Protein AF-A0A3D0NHB5-F1 (afdb_monomer_lite)

Sequence (126 aa):
SDCDGELLRQVAVEDDLLLARLEKNRDAAFQACCELLEERQIENVLLDVEQLFDGSSLYFYFLGDVSDELETLTSALAVRYDSQVQFSQFAEAVIAGCGPDCGTESAAGNCGEGGCSTCALAKACH

Foldseek 3Di:
DDPDDDDPDDDDPVNVVLVVLQVVLQVVLVVVLVVVCVVVVPPWAWDGWGDDSVQAAIETEIADDQDPVNVVSVVVSSVVRNHDYDYDHPDDPPVPDPHPCVPPPVVVPPDDPDPDPPPPPPPPDD

pLDDT: mean 71.26, std 18.18, range [41.69, 93.38]

Secondary structure (DSSP, 8-state):
------------HHHHHHHHHHHHHHHHHHHHHHHHHHHHT--PEEEEEEE-TTSS-EEEEEESPPPHHHHHHHHHHHHHTT---------SSSSS-S-TTTTSGGGTTS--S---TT-TTSS---

Radius of gyration: 20.44 Å; chains: 1; bounding box: 45×32×54 Å

Structure (mmCIF, N/CA/C/O backbone):
data_AF-A0A3D0NHB5-F1
#
_entry.id   AF-A0A3D0NHB5-F1
#
loop_
_atom_site.group_PDB
_atom_site.id
_atom_site.type_symbol
_atom_site.label_atom_id
_atom_site.label_alt_id
_atom_site.label_comp_id
_atom_site.label_asym_id
_atom_site.label_entity_id
_atom_site.label_seq_id
_atom_site.pdbx_PDB_ins_code
_atom_site.Cartn_x
_atom_site.Cartn_y
_atom_site.Cartn_z
_atom_site.occupancy
_atom_site.B_iso_or_equiv
_atom_site.auth_seq_id
_atom_site.auth_comp_id
_atom_site.auth_asym_id
_atom_site.auth_atom_id
_atom_site.pdbx_PDB_model_num
ATOM 1 N N . SER A 1 1 ? -0.348 14.055 -39.681 1.00 47.41 1 SER A N 1
ATOM 2 C CA 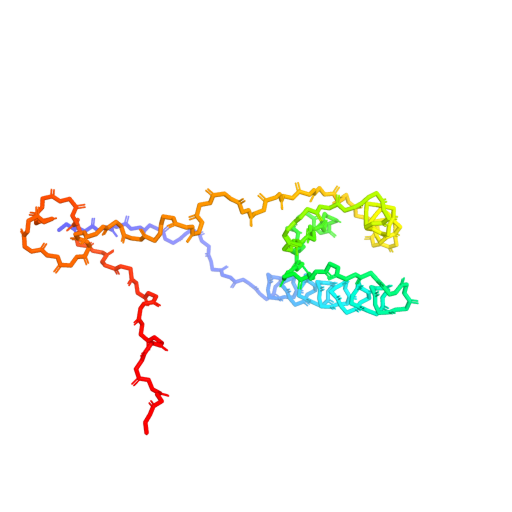. SER A 1 1 ? 0.522 14.444 -38.566 1.00 47.41 1 SER A CA 1
ATOM 3 C C . SER A 1 1 ? 1.225 13.198 -38.103 1.00 47.41 1 SER A C 1
ATOM 5 O O . SER A 1 1 ? 0.553 12.328 -37.567 1.00 47.41 1 SER A O 1
ATOM 7 N N . ASP A 1 2 ? 2.508 13.067 -38.423 1.00 54.50 2 ASP A N 1
ATOM 8 C CA . ASP A 1 2 ? 3.336 11.973 -37.916 1.00 54.50 2 ASP A CA 1
ATOM 9 C C . ASP A 1 2 ? 3.770 12.329 -36.499 1.00 54.50 2 ASP A C 1
ATOM 11 O O . ASP A 1 2 ? 4.470 13.318 -36.275 1.00 54.50 2 ASP A O 1
ATOM 15 N N . CYS A 1 3 ? 3.296 11.556 -35.529 1.00 60.19 3 CYS A N 1
ATOM 16 C CA . CYS A 1 3 ? 3.891 11.531 -34.204 1.00 60.19 3 CYS A CA 1
ATOM 17 C C . CYS A 1 3 ? 5.109 10.602 -34.281 1.00 60.19 3 CYS A C 1
ATOM 19 O O . CYS A 1 3 ? 5.028 9.447 -33.871 1.00 60.19 3 CYS A O 1
ATOM 21 N N . ASP A 1 4 ? 6.214 11.086 -34.851 1.00 70.81 4 ASP A N 1
ATOM 22 C CA . ASP A 1 4 ? 7.472 10.337 -34.909 1.00 70.81 4 ASP A CA 1
ATOM 23 C C . ASP A 1 4 ? 8.131 10.335 -33.522 1.00 70.81 4 ASP A C 1
ATOM 25 O O . ASP A 1 4 ? 8.901 11.225 -33.161 1.00 70.81 4 ASP A O 1
ATOM 29 N N . GLY A 1 5 ? 7.774 9.346 -32.704 1.00 80.88 5 GLY A N 1
ATOM 30 C CA . GLY A 1 5 ? 8.471 9.042 -31.459 1.00 80.88 5 GLY A CA 1
ATOM 31 C C . GLY A 1 5 ? 9.649 8.102 -31.714 1.00 80.88 5 GLY A C 1
ATOM 32 O O . GLY A 1 5 ? 9.482 7.047 -32.323 1.00 80.88 5 GLY A O 1
ATOM 33 N N . GLU A 1 6 ? 10.838 8.454 -31.222 1.00 85.50 6 GLU A N 1
ATOM 34 C CA . GLU A 1 6 ? 12.007 7.570 -31.250 1.00 85.50 6 GLU A CA 1
ATOM 35 C C . GLU A 1 6 ? 11.978 6.606 -30.052 1.00 85.50 6 GLU A C 1
ATOM 37 O O . GLU A 1 6 ? 11.861 7.023 -28.896 1.00 85.50 6 GLU A O 1
ATOM 42 N N . LEU A 1 7 ? 12.087 5.299 -30.316 1.00 82.69 7 LEU A N 1
ATOM 43 C CA . LEU A 1 7 ? 12.182 4.282 -29.268 1.00 82.69 7 LEU A CA 1
ATOM 44 C C . LEU A 1 7 ? 13.567 4.339 -28.610 1.00 82.69 7 LEU A C 1
ATOM 46 O O . LEU A 1 7 ? 14.551 3.882 -29.185 1.00 82.69 7 LEU A O 1
ATOM 50 N N . LEU A 1 8 ? 13.628 4.845 -27.379 1.00 86.25 8 LEU A N 1
ATOM 51 C CA . LEU A 1 8 ? 14.891 5.020 -26.654 1.00 86.25 8 LEU A CA 1
ATOM 52 C C . LEU A 1 8 ? 15.470 3.705 -26.104 1.00 86.25 8 LEU A C 1
ATOM 54 O O . LEU A 1 8 ? 16.688 3.539 -26.057 1.00 86.25 8 LEU A O 1
ATOM 58 N N . ARG A 1 9 ? 14.615 2.777 -25.647 1.00 87.69 9 ARG A N 1
ATOM 59 C CA . ARG A 1 9 ? 15.033 1.505 -25.032 1.00 87.69 9 ARG A CA 1
ATOM 60 C C . ARG A 1 9 ? 13.891 0.487 -25.015 1.00 87.69 9 ARG A C 1
ATOM 62 O O . ARG A 1 9 ? 12.748 0.856 -24.767 1.00 87.69 9 ARG A O 1
ATOM 69 N N . GLN A 1 10 ? 14.210 -0.789 -25.231 1.00 86.00 10 GLN A N 1
ATOM 70 C CA . GLN A 1 10 ? 13.285 -1.906 -25.000 1.00 86.00 10 GLN A CA 1
ATOM 71 C C . GLN A 1 10 ? 13.366 -2.395 -23.547 1.00 86.00 10 GLN A C 1
ATOM 73 O O . GLN A 1 10 ? 14.429 -2.323 -22.926 1.00 86.00 10 GLN A O 1
ATOM 78 N N . VAL A 1 11 ? 12.250 -2.907 -23.026 1.00 84.75 11 VAL A N 1
ATOM 79 C CA . VAL A 1 11 ? 12.218 -3.636 -21.748 1.00 84.75 11 VAL A CA 1
ATOM 80 C C . VAL A 1 11 ? 13.174 -4.828 -21.824 1.00 84.75 11 VAL A C 1
ATOM 82 O O . VAL A 1 11 ? 13.186 -5.555 -22.819 1.00 84.75 11 VAL A O 1
ATOM 85 N N . ALA A 1 12 ? 13.999 -4.986 -20.793 1.00 88.31 12 ALA A N 1
ATOM 86 C CA . ALA A 1 12 ? 14.959 -6.071 -20.651 1.00 88.31 12 ALA A CA 1
ATOM 87 C C . ALA A 1 12 ? 14.503 -7.071 -19.577 1.00 88.31 12 ALA A C 1
ATOM 89 O O . ALA A 1 12 ? 13.662 -6.764 -18.737 1.00 88.31 12 ALA A O 1
ATOM 90 N N . VAL A 1 13 ? 15.105 -8.263 -19.564 1.00 86.25 13 VAL A N 1
ATOM 91 C CA . VAL A 1 13 ? 14.773 -9.326 -18.595 1.00 86.25 13 VAL A CA 1
ATOM 92 C C . VAL A 1 13 ? 15.007 -8.862 -17.153 1.00 86.25 13 VAL A C 1
ATOM 94 O O . VAL A 1 13 ? 14.287 -9.251 -16.238 1.00 86.25 13 VAL A O 1
ATOM 97 N N . GLU A 1 14 ? 16.005 -8.010 -16.928 1.00 84.44 14 GLU A N 1
ATOM 98 C CA . GLU A 1 14 ? 16.274 -7.408 -15.625 1.00 84.44 14 GLU A CA 1
ATOM 99 C C . GLU A 1 14 ? 15.133 -6.495 -15.155 1.00 84.44 14 GLU A C 1
ATOM 101 O O . GLU A 1 14 ? 14.845 -6.470 -13.957 1.00 84.44 14 GLU A O 1
ATOM 106 N N . ASP A 1 15 ? 14.466 -5.788 -16.076 1.00 85.50 15 ASP A N 1
ATOM 107 C CA . ASP A 1 15 ? 13.296 -4.965 -15.756 1.00 85.50 15 ASP A CA 1
ATOM 108 C C . ASP A 1 15 ? 12.114 -5.862 -15.342 1.00 85.50 15 ASP A C 1
ATOM 110 O O . ASP A 1 15 ? 11.447 -5.574 -14.351 1.00 85.50 15 ASP A O 1
ATOM 114 N N . ASP A 1 16 ? 11.899 -6.990 -16.029 1.00 86.56 16 ASP A N 1
ATOM 115 C CA . ASP A 1 16 ? 10.846 -7.956 -15.675 1.00 86.56 16 ASP A CA 1
ATOM 116 C C . ASP A 1 16 ? 11.079 -8.567 -14.284 1.00 86.56 16 ASP A C 1
ATOM 118 O O . ASP A 1 16 ? 10.156 -8.709 -13.480 1.00 86.56 16 ASP A O 1
ATOM 122 N N . LEU A 1 17 ? 12.332 -8.908 -13.966 1.00 85.75 17 LEU A N 1
ATOM 123 C CA . LEU A 1 17 ? 12.707 -9.426 -12.648 1.00 85.75 17 LEU A CA 1
ATOM 124 C C . LEU A 1 17 ? 12.531 -8.375 -11.545 1.00 85.75 17 LEU A C 1
ATOM 126 O O . LEU A 1 17 ? 12.129 -8.718 -10.429 1.00 85.75 17 LEU A O 1
ATOM 130 N N . LEU A 1 18 ? 12.830 -7.108 -11.842 1.00 86.12 18 LEU A N 1
ATOM 131 C CA . LEU A 1 18 ? 12.573 -5.993 -10.936 1.00 86.12 18 LEU A CA 1
ATOM 132 C C . LEU A 1 18 ? 11.067 -5.852 -10.678 1.00 86.12 18 LEU A C 1
ATOM 134 O O . LEU A 1 18 ? 10.660 -5.824 -9.518 1.00 86.12 18 LEU A O 1
ATOM 138 N N . LEU A 1 19 ? 10.248 -5.823 -11.733 1.00 86.62 19 LEU A N 1
ATOM 139 C CA . LEU A 1 19 ? 8.790 -5.715 -11.635 1.00 86.62 19 LEU A CA 1
ATOM 140 C C . LEU A 1 19 ? 8.197 -6.854 -10.804 1.00 86.62 19 LEU A C 1
ATOM 142 O O . LEU A 1 19 ? 7.473 -6.596 -9.847 1.00 86.62 19 LEU A O 1
ATOM 146 N N . ALA A 1 20 ? 8.596 -8.097 -11.076 1.00 87.81 20 ALA A N 1
ATOM 147 C CA . ALA A 1 20 ? 8.138 -9.255 -10.313 1.00 87.81 20 ALA A CA 1
ATOM 148 C C . ALA A 1 20 ? 8.500 -9.158 -8.819 1.00 87.81 20 ALA A C 1
ATOM 150 O O . ALA A 1 20 ? 7.749 -9.611 -7.951 1.00 87.81 20 ALA A O 1
ATOM 151 N N . ARG A 1 21 ? 9.656 -8.566 -8.489 1.00 85.44 21 ARG A N 1
ATOM 152 C CA . ARG A 1 21 ? 10.045 -8.317 -7.096 1.00 85.44 21 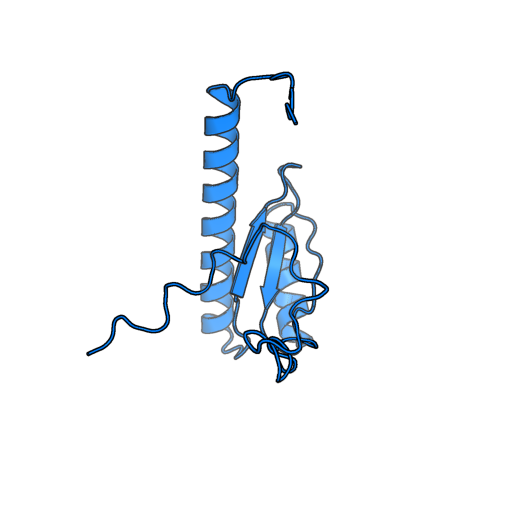ARG A CA 1
ATOM 153 C C . ARG A 1 21 ? 9.176 -7.237 -6.451 1.00 85.44 21 ARG A C 1
ATOM 155 O O . ARG A 1 21 ? 8.772 -7.427 -5.305 1.00 85.44 21 ARG A O 1
ATOM 162 N N . LEU A 1 22 ? 8.914 -6.140 -7.160 1.00 86.81 22 LEU A N 1
ATOM 163 C CA . LEU A 1 22 ? 8.066 -5.049 -6.674 1.00 86.81 22 LEU A CA 1
ATOM 164 C C . LEU A 1 22 ? 6.636 -5.542 -6.419 1.00 86.81 22 LEU A C 1
ATOM 166 O O . LEU A 1 22 ? 6.097 -5.328 -5.337 1.00 86.81 22 LEU A O 1
ATOM 170 N N . GLU A 1 23 ? 6.062 -6.296 -7.358 1.00 89.00 23 GLU A N 1
ATOM 171 C CA . GLU A 1 23 ? 4.732 -6.903 -7.219 1.00 89.00 23 GLU A CA 1
ATOM 172 C C . GLU A 1 23 ? 4.665 -7.864 -6.032 1.00 89.00 23 GLU A C 1
ATOM 174 O O . GLU A 1 23 ? 3.769 -7.766 -5.198 1.00 89.00 23 GLU A O 1
ATOM 179 N N . LYS A 1 24 ? 5.657 -8.750 -5.887 1.00 88.69 24 LYS A N 1
ATOM 180 C CA . LYS A 1 24 ? 5.701 -9.688 -4.760 1.00 88.69 24 LYS A CA 1
ATOM 181 C C . LYS A 1 24 ? 5.730 -8.971 -3.408 1.00 88.69 24 LYS A C 1
ATOM 183 O O . LYS A 1 24 ? 5.086 -9.412 -2.457 1.00 88.69 24 LYS A O 1
ATOM 188 N N . ASN A 1 25 ? 6.524 -7.913 -3.298 1.00 84.88 25 ASN A N 1
ATOM 189 C CA . ASN A 1 25 ? 6.631 -7.136 -2.069 1.00 84.88 25 ASN A CA 1
ATOM 190 C C . ASN A 1 25 ? 5.339 -6.370 -1.775 1.00 84.88 25 ASN A C 1
ATOM 192 O O . ASN A 1 25 ? 4.890 -6.373 -0.629 1.00 84.88 25 ASN A O 1
ATOM 196 N N . ARG A 1 26 ? 4.735 -5.766 -2.805 1.00 89.81 26 ARG A N 1
ATOM 197 C CA . ARG A 1 26 ? 3.427 -5.115 -2.726 1.00 89.81 26 ARG A CA 1
ATOM 198 C C . ARG A 1 26 ? 2.373 -6.078 -2.189 1.00 89.81 26 ARG A C 1
ATOM 200 O O . ARG A 1 26 ? 1.728 -5.767 -1.195 1.00 89.81 26 ARG A O 1
ATOM 207 N N . ASP A 1 27 ? 2.241 -7.254 -2.797 1.00 92.00 27 ASP A N 1
ATOM 208 C CA . ASP A 1 27 ? 1.226 -8.243 -2.418 1.00 92.00 27 ASP A CA 1
ATOM 209 C C . ASP A 1 27 ? 1.429 -8.727 -0.978 1.00 92.00 27 ASP A C 1
ATOM 211 O O . ASP A 1 27 ? 0.478 -8.833 -0.203 1.00 92.00 27 ASP A O 1
ATOM 215 N N . ALA A 1 28 ? 2.686 -8.954 -0.583 1.00 89.62 28 ALA A N 1
ATOM 216 C CA . ALA A 1 28 ? 3.020 -9.326 0.786 1.00 89.62 28 ALA A CA 1
ATOM 217 C C . ALA A 1 28 ? 2.682 -8.219 1.799 1.00 89.62 28 ALA A C 1
ATOM 219 O O . ALA A 1 28 ? 2.265 -8.526 2.915 1.00 89.62 28 ALA A O 1
ATOM 220 N N . ALA A 1 29 ? 2.886 -6.948 1.446 1.00 88.06 29 ALA A N 1
ATOM 221 C CA . ALA A 1 29 ? 2.554 -5.809 2.298 1.00 88.06 29 ALA A CA 1
ATOM 222 C C . ALA A 1 29 ? 1.039 -5.576 2.384 1.00 88.06 29 ALA A C 1
ATOM 224 O O . ALA A 1 29 ? 0.525 -5.338 3.477 1.00 88.06 29 ALA A O 1
ATOM 225 N N . PHE A 1 30 ? 0.325 -5.711 1.262 1.00 92.25 30 PHE A N 1
ATOM 226 C CA . PHE A 1 30 ? -1.134 -5.641 1.207 1.00 92.25 30 PHE A CA 1
ATOM 227 C C . PHE A 1 30 ? -1.754 -6.683 2.135 1.00 92.25 30 PHE A C 1
ATOM 229 O O . PHE A 1 30 ? -2.519 -6.341 3.036 1.00 92.25 30 PHE A O 1
ATOM 236 N N . GLN A 1 31 ? -1.353 -7.946 1.982 1.00 93.38 31 GLN A N 1
ATOM 237 C CA . GLN A 1 31 ? -1.911 -9.029 2.779 1.00 93.38 31 GLN A CA 1
ATOM 238 C C . GLN A 1 31 ? -1.602 -8.874 4.274 1.00 93.38 31 GLN A C 1
ATOM 240 O O . GLN A 1 31 ? -2.506 -9.007 5.096 1.00 93.38 31 GLN A O 1
ATOM 245 N N . ALA A 1 32 ? -0.368 -8.510 4.633 1.00 90.69 32 ALA A N 1
ATOM 246 C CA . ALA A 1 32 ? -0.014 -8.258 6.028 1.00 90.69 32 ALA A CA 1
ATOM 247 C C . ALA A 1 32 ? -0.821 -7.101 6.643 1.00 90.69 32 ALA A C 1
ATOM 249 O O . ALA A 1 32 ? -1.153 -7.138 7.826 1.00 90.69 32 ALA A O 1
ATOM 250 N N . CYS A 1 33 ? -1.141 -6.068 5.858 1.00 90.44 33 CYS A N 1
ATOM 251 C CA . CYS A 1 33 ? -1.975 -4.969 6.327 1.00 90.44 33 CYS A CA 1
ATOM 252 C C . CYS A 1 33 ? -3.421 -5.417 6.557 1.00 90.44 33 CYS A C 1
ATOM 254 O O . CYS A 1 33 ? -3.955 -5.148 7.630 1.00 90.44 33 CYS A O 1
ATOM 256 N N . CYS A 1 34 ? -4.024 -6.153 5.618 1.00 91.94 34 CYS A N 1
ATOM 257 C CA . CYS A 1 34 ? -5.366 -6.716 5.794 1.00 91.94 34 CYS A CA 1
ATOM 258 C C . CYS A 1 34 ? -5.466 -7.598 7.046 1.00 91.94 34 CYS A C 1
ATOM 260 O O . CYS A 1 34 ? -6.373 -7.404 7.851 1.00 91.94 34 CYS A O 1
ATOM 262 N N . GLU A 1 35 ? -4.504 -8.503 7.250 1.00 92.69 35 GLU A N 1
ATOM 263 C CA . GLU A 1 35 ? -4.455 -9.373 8.433 1.00 92.69 35 GLU A CA 1
ATOM 264 C C . GLU A 1 35 ? -4.408 -8.550 9.734 1.00 92.69 35 GLU A C 1
ATOM 266 O O . GLU A 1 35 ? -5.163 -8.814 10.668 1.00 92.69 35 GLU A O 1
ATOM 271 N N . LEU A 1 36 ? -3.598 -7.487 9.786 1.00 89.88 36 LEU A N 1
ATOM 272 C CA . LEU A 1 36 ? -3.511 -6.619 10.965 1.00 89.88 36 LEU A CA 1
ATOM 273 C C . LEU A 1 36 ? -4.780 -5.797 11.224 1.00 89.88 36 LEU A C 1
ATOM 275 O O . LEU A 1 36 ? -5.111 -5.557 12.387 1.00 89.88 36 LEU A O 1
ATOM 279 N N . LEU A 1 37 ? -5.466 -5.337 10.173 1.00 90.50 37 LEU A N 1
ATOM 280 C CA . LEU A 1 37 ? -6.742 -4.625 10.310 1.00 90.50 37 LEU A CA 1
ATOM 281 C C . LEU A 1 37 ? -7.800 -5.544 10.929 1.00 90.50 37 LEU A C 1
ATOM 283 O O . LEU A 1 37 ? -8.489 -5.140 11.866 1.00 90.50 37 LEU A O 1
ATOM 287 N N . GLU A 1 38 ? -7.875 -6.793 10.461 1.00 92.00 38 GLU A N 1
ATOM 288 C CA . GLU A 1 38 ? -8.789 -7.805 10.995 1.00 92.00 38 GLU A CA 1
ATOM 289 C C . GLU A 1 38 ? -8.462 -8.164 12.452 1.00 92.00 38 GLU A C 1
ATOM 291 O O . GLU A 1 38 ? -9.350 -8.143 13.307 1.00 92.00 38 GLU A O 1
ATOM 296 N N . GLU A 1 39 ? -7.191 -8.438 12.763 1.00 91.38 39 GLU A N 1
ATOM 297 C CA . GLU A 1 39 ? -6.738 -8.797 14.115 1.00 91.38 39 GLU A CA 1
ATOM 298 C C . GLU A 1 39 ? -7.033 -7.708 15.154 1.00 91.38 39 GLU A C 1
ATOM 300 O O . GLU A 1 39 ? -7.331 -8.013 16.312 1.00 91.38 39 GLU A O 1
ATOM 305 N N . ARG A 1 40 ? -6.947 -6.436 14.748 1.00 89.50 40 ARG A N 1
ATOM 306 C CA . ARG A 1 40 ? -7.184 -5.275 15.620 1.00 89.50 40 ARG A CA 1
ATOM 307 C C . ARG A 1 40 ? -8.607 -4.733 15.549 1.00 89.50 40 ARG A C 1
ATOM 309 O O . ARG A 1 40 ? -8.923 -3.808 16.286 1.00 89.50 40 ARG A O 1
ATOM 316 N N . GLN A 1 41 ? -9.464 -5.325 14.716 1.00 89.75 41 GLN A N 1
ATOM 317 C CA . GLN A 1 41 ? -10.846 -4.887 14.500 1.00 89.75 41 GLN A CA 1
ATOM 318 C C . GLN A 1 41 ? -10.949 -3.421 14.040 1.00 89.75 41 GLN A C 1
ATOM 320 O O . GLN A 1 41 ? -11.862 -2.699 14.436 1.00 89.75 41 GLN A O 1
ATOM 325 N N . ILE A 1 42 ? -10.008 -2.981 13.203 1.00 89.06 42 ILE A N 1
ATOM 326 C CA . ILE A 1 42 ? -10.004 -1.638 12.617 1.00 89.06 42 ILE A CA 1
ATOM 327 C C . ILE A 1 42 ? -10.905 -1.653 11.378 1.00 89.06 42 ILE A C 1
ATOM 329 O O . ILE A 1 42 ? -10.684 -2.428 10.453 1.00 89.06 42 ILE A O 1
ATOM 333 N N . GLU A 1 43 ? -11.915 -0.783 11.344 1.00 87.06 43 GLU A N 1
ATOM 334 C CA . GLU A 1 43 ? -12.937 -0.770 10.281 1.00 87.06 43 GLU A CA 1
ATOM 335 C C . GLU A 1 43 ? -12.493 -0.066 8.982 1.00 87.06 43 GLU A C 1
ATOM 337 O O . GLU A 1 43 ? -13.230 -0.057 7.994 1.00 87.06 43 GLU A O 1
ATOM 342 N N . ASN A 1 44 ? -11.301 0.539 8.956 1.00 89.31 44 ASN A N 1
ATOM 343 C CA . ASN A 1 44 ? -10.773 1.193 7.761 1.00 89.31 44 ASN A CA 1
ATOM 344 C C . ASN A 1 44 ? -10.577 0.199 6.604 1.00 89.31 44 ASN A C 1
ATOM 346 O O . ASN A 1 44 ? -10.082 -0.912 6.783 1.00 89.31 44 ASN A O 1
ATOM 350 N N . VAL A 1 45 ? -10.901 0.640 5.387 1.00 88.75 45 VAL A N 1
ATOM 351 C CA . VAL A 1 45 ? -10.775 -0.177 4.174 1.00 88.75 45 VAL A CA 1
ATOM 352 C C . VAL A 1 45 ? -9.474 0.166 3.455 1.00 88.75 45 VAL A C 1
ATOM 354 O O . VAL A 1 45 ? -9.311 1.293 2.985 1.00 88.75 45 VAL A O 1
ATOM 357 N N . LEU A 1 46 ? -8.564 -0.806 3.346 1.00 91.69 46 LEU A N 1
ATOM 358 C CA . LEU A 1 46 ? -7.386 -0.717 2.480 1.00 91.69 46 LEU A CA 1
ATOM 359 C C . LEU A 1 46 ? -7.822 -0.868 1.016 1.00 91.69 46 LEU A C 1
ATOM 361 O O . LEU A 1 46 ? -8.407 -1.883 0.642 1.00 91.69 46 LEU A O 1
ATOM 365 N N . LEU A 1 47 ? -7.552 0.147 0.200 1.00 92.12 47 LEU A N 1
ATOM 366 C CA . LEU A 1 47 ? -7.838 0.148 -1.233 1.00 92.12 47 LEU A CA 1
ATOM 367 C C . LEU A 1 47 ? -6.701 -0.485 -2.028 1.00 92.12 47 LEU A C 1
ATOM 369 O O . LEU A 1 47 ? -6.957 -1.333 -2.877 1.00 92.12 47 LEU A O 1
ATOM 373 N N . ASP A 1 48 ? -5.467 -0.053 -1.767 1.00 90.38 48 ASP A N 1
ATOM 374 C CA . ASP A 1 48 ? -4.299 -0.518 -2.510 1.00 90.38 48 ASP A CA 1
ATOM 375 C C . ASP A 1 48 ? -2.998 -0.295 -1.733 1.00 90.38 48 ASP A C 1
ATOM 377 O O . ASP A 1 48 ? -2.939 0.490 -0.778 1.00 90.38 48 ASP A O 1
ATOM 381 N N . VAL A 1 49 ? -1.947 -0.976 -2.181 1.00 90.88 49 VAL A N 1
ATOM 382 C CA . VAL A 1 49 ? -0.565 -0.756 -1.769 1.00 90.88 49 VAL A CA 1
ATOM 383 C C . VAL A 1 49 ? 0.284 -0.528 -3.012 1.00 90.88 49 VAL A C 1
ATOM 385 O O . VAL A 1 49 ? 0.170 -1.261 -3.986 1.00 90.88 49 VAL A O 1
ATOM 388 N N . GLU A 1 50 ? 1.183 0.447 -2.974 1.00 89.12 50 GLU A N 1
ATOM 389 C CA . GLU A 1 50 ? 2.137 0.700 -4.056 1.00 89.12 50 GLU A CA 1
ATOM 390 C C . GLU A 1 50 ? 3.567 0.623 -3.524 1.00 89.12 50 GLU A C 1
ATOM 392 O O . GLU A 1 50 ? 3.885 1.243 -2.509 1.00 89.12 50 GLU A O 1
ATOM 397 N N . GLN A 1 51 ? 4.440 -0.119 -4.216 1.00 85.50 51 GLN A N 1
ATOM 398 C CA . GLN A 1 51 ? 5.884 -0.032 -4.004 1.00 85.50 51 GLN A CA 1
ATOM 399 C C . GLN A 1 51 ? 6.507 0.828 -5.097 1.00 85.50 51 GLN A C 1
ATOM 401 O O . GLN A 1 51 ? 6.414 0.493 -6.278 1.00 85.50 51 GLN A O 1
ATOM 406 N N . LEU A 1 52 ? 7.183 1.907 -4.701 1.00 85.50 52 LEU A N 1
ATOM 407 C CA . LEU A 1 52 ? 7.886 2.754 -5.656 1.00 85.50 52 LEU A CA 1
ATOM 408 C C . LEU A 1 52 ? 9.110 2.032 -6.237 1.00 85.50 52 LEU A C 1
ATOM 410 O O . LEU A 1 52 ? 9.712 1.146 -5.626 1.00 85.50 52 LEU A O 1
ATOM 414 N N . PHE A 1 53 ? 9.537 2.473 -7.421 1.00 81.50 53 PHE A N 1
ATOM 415 C CA . PHE A 1 53 ? 10.717 1.938 -8.110 1.00 81.50 53 PHE A CA 1
ATOM 416 C C . PHE A 1 53 ? 12.046 2.186 -7.380 1.00 81.50 53 PHE A C 1
ATOM 418 O O . PHE A 1 53 ? 13.065 1.618 -7.770 1.00 81.50 53 PHE A O 1
ATOM 425 N N . ASP A 1 54 ? 12.054 3.003 -6.322 1.00 80.00 54 ASP A N 1
ATOM 426 C CA . ASP A 1 54 ? 13.212 3.131 -5.432 1.00 80.00 54 ASP A CA 1
ATOM 427 C C . ASP A 1 54 ? 13.488 1.839 -4.635 1.00 80.00 54 ASP A C 1
ATOM 429 O O . ASP A 1 54 ? 14.566 1.681 -4.064 1.00 80.00 54 ASP A O 1
ATOM 433 N N . GLY A 1 55 ? 12.540 0.894 -4.639 1.00 71.50 55 GLY A N 1
ATOM 434 C CA . GLY A 1 55 ? 12.655 -0.420 -4.018 1.00 71.50 55 GLY A CA 1
ATOM 435 C C . GLY A 1 55 ? 12.525 -0.405 -2.499 1.00 71.50 55 GLY A C 1
ATOM 436 O O . GLY A 1 55 ? 12.580 -1.477 -1.892 1.00 71.50 55 GLY A O 1
ATOM 437 N N . SER A 1 56 ? 12.331 0.767 -1.893 1.00 75.75 56 SER A N 1
ATOM 438 C CA . SER A 1 56 ? 12.170 0.918 -0.450 1.00 75.75 56 SER A CA 1
ATOM 439 C C . SER A 1 56 ? 10.843 1.553 -0.082 1.00 75.75 56 SER A C 1
ATOM 441 O O . SER A 1 56 ? 10.264 1.139 0.900 1.00 75.75 56 SER A O 1
ATOM 443 N N . SER A 1 57 ? 10.301 2.511 -0.825 1.00 82.00 57 SER A N 1
ATOM 444 C CA . SER A 1 57 ? 9.090 3.215 -0.393 1.00 82.00 57 SER A CA 1
ATOM 445 C C . SER A 1 57 ? 7.821 2.400 -0.653 1.00 82.00 57 SER A C 1
ATOM 447 O O . SER A 1 57 ? 7.632 1.867 -1.748 1.00 82.00 57 SER A O 1
ATOM 449 N N . LEU A 1 58 ? 6.943 2.332 0.353 1.00 85.25 58 LEU A N 1
ATOM 450 C CA . LEU A 1 58 ? 5.636 1.674 0.285 1.00 85.25 58 LEU A CA 1
ATOM 451 C C . LEU A 1 58 ? 4.544 2.663 0.678 1.00 85.25 58 LEU A C 1
ATOM 453 O O . LEU A 1 58 ? 4.628 3.314 1.715 1.00 85.25 58 LEU A O 1
ATOM 457 N N . TYR A 1 59 ? 3.500 2.742 -0.132 1.00 86.44 59 TYR A N 1
ATOM 458 C CA . TYR A 1 59 ? 2.354 3.613 0.084 1.00 86.44 59 TYR A CA 1
ATOM 459 C C . TYR A 1 59 ? 1.118 2.758 0.313 1.00 86.44 59 TYR A C 1
ATOM 461 O O . TYR A 1 59 ? 0.878 1.812 -0.429 1.00 86.44 59 TYR A O 1
ATOM 469 N N . PHE A 1 60 ? 0.341 3.097 1.339 1.00 88.88 60 PHE A N 1
ATOM 470 C CA . PHE A 1 60 ? -0.914 2.425 1.663 1.00 88.88 60 PHE A CA 1
ATOM 471 C C . PHE A 1 60 ? -2.060 3.411 1.451 1.00 88.88 60 PHE A C 1
ATOM 473 O O . PHE A 1 60 ? -2.078 4.489 2.052 1.00 88.88 60 PHE A O 1
ATOM 480 N N . TYR A 1 61 ? -3.014 3.038 0.605 1.00 89.19 61 TYR A N 1
ATOM 481 C CA . TYR A 1 61 ? -4.170 3.863 0.279 1.00 89.19 61 TYR A CA 1
ATOM 482 C C . TYR A 1 61 ? -5.388 3.337 1.017 1.00 89.19 61 TYR A C 1
ATOM 484 O O . TYR A 1 61 ? -5.795 2.196 0.814 1.00 89.19 61 TYR A O 1
ATOM 492 N N . PHE A 1 62 ? -5.991 4.175 1.854 1.00 89.75 62 PHE A N 1
ATOM 493 C CA . PHE A 1 62 ? -7.191 3.829 2.609 1.00 89.75 62 PHE A CA 1
ATOM 494 C C . PHE A 1 62 ? -8.375 4.667 2.152 1.00 89.75 62 PHE A C 1
ATOM 496 O O . PHE A 1 62 ? -8.220 5.817 1.735 1.00 89.75 62 PHE A O 1
ATOM 503 N N . LEU A 1 63 ? -9.568 4.087 2.247 1.00 86.94 63 LEU A N 1
ATOM 504 C CA . LEU A 1 63 ? -10.808 4.816 2.039 1.00 86.94 63 LEU A CA 1
ATOM 505 C C . LEU A 1 63 ? -11.221 5.531 3.333 1.00 86.94 63 LEU A C 1
ATOM 507 O O . LEU A 1 63 ? -11.328 4.902 4.388 1.00 86.94 63 LEU A O 1
ATOM 511 N N . GLY A 1 64 ? -11.531 6.822 3.221 1.00 83.88 64 GLY A N 1
ATOM 512 C CA . GLY A 1 64 ? -12.012 7.639 4.335 1.00 83.88 64 GLY A CA 1
ATOM 513 C C . GLY A 1 64 ? -10.897 8.163 5.240 1.00 83.88 64 GLY A C 1
ATOM 514 O O . GLY A 1 64 ? -9.726 8.190 4.861 1.00 83.88 64 GLY A O 1
ATOM 515 N N . ASP A 1 65 ? -11.285 8.619 6.429 1.00 79.00 65 ASP A N 1
ATOM 516 C CA . ASP A 1 65 ? -10.359 9.240 7.372 1.00 79.00 65 ASP A CA 1
ATOM 517 C C . ASP A 1 65 ? -9.431 8.212 8.026 1.00 79.00 65 ASP A C 1
ATOM 519 O O . ASP A 1 65 ? -9.837 7.117 8.430 1.00 79.00 65 ASP A O 1
ATOM 523 N N . VAL A 1 66 ? -8.165 8.599 8.164 1.00 74.50 66 VAL A N 1
ATOM 524 C CA . VAL A 1 66 ? -7.147 7.821 8.872 1.00 74.50 66 VAL A CA 1
ATOM 525 C C . VAL A 1 66 ? -7.287 8.096 10.366 1.00 74.50 66 VAL A C 1
ATOM 527 O O . VAL A 1 66 ? -7.179 9.239 10.803 1.00 74.50 66 VAL A O 1
ATOM 530 N N . SER A 1 67 ? -7.546 7.047 11.146 1.00 81.50 67 SER A N 1
ATOM 531 C CA . SER A 1 67 ? -7.547 7.114 12.609 1.00 81.50 67 SER A CA 1
ATOM 532 C C . SER A 1 67 ? -6.119 7.037 13.168 1.00 81.50 67 SER A C 1
ATOM 534 O O . SER A 1 67 ? -5.235 6.448 12.543 1.00 81.50 67 SER A O 1
ATOM 536 N N . ASP A 1 68 ? -5.895 7.558 14.378 1.00 83.31 68 ASP A N 1
ATOM 537 C CA . ASP A 1 68 ? -4.586 7.489 15.059 1.00 83.31 68 ASP A CA 1
ATOM 538 C C . ASP A 1 68 ? -4.074 6.036 15.216 1.00 83.31 68 ASP A C 1
ATOM 540 O O . ASP A 1 68 ? -2.870 5.753 15.192 1.00 83.31 68 ASP A O 1
ATOM 544 N N . GLU A 1 69 ? -4.998 5.081 15.363 1.00 82.56 69 GLU A N 1
ATOM 545 C CA . GLU A 1 69 ? -4.680 3.655 15.450 1.00 82.56 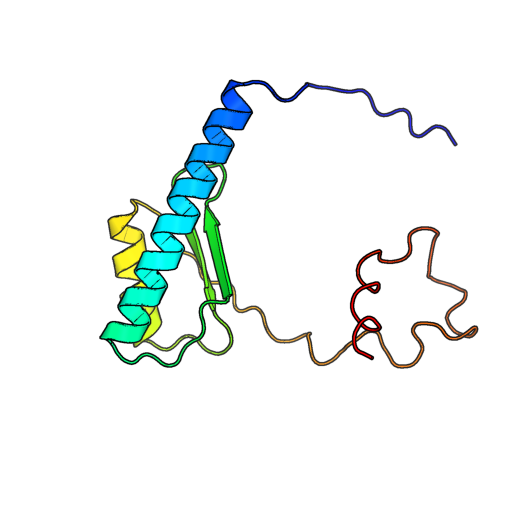69 GLU A CA 1
ATOM 546 C C . GLU A 1 69 ? -4.157 3.107 14.115 1.00 82.56 69 GLU A C 1
ATOM 548 O O . GLU A 1 69 ? -3.178 2.351 14.089 1.00 82.56 69 GLU A O 1
ATOM 553 N N . LEU A 1 70 ? -4.748 3.547 13.001 1.00 82.25 70 LEU A N 1
ATOM 554 C CA . LEU A 1 70 ? -4.302 3.188 11.660 1.00 82.25 70 LEU A CA 1
ATOM 555 C C . LEU A 1 70 ? -2.921 3.776 11.341 1.00 82.25 70 LEU A C 1
ATOM 557 O O . LEU A 1 70 ? -2.082 3.090 10.751 1.00 82.25 70 LEU A O 1
ATOM 561 N N . GLU A 1 71 ? -2.648 5.009 11.769 1.00 80.81 71 GLU A N 1
ATOM 562 C CA . GLU A 1 71 ? -1.326 5.636 11.628 1.00 80.81 71 GLU A CA 1
ATOM 563 C C . GLU A 1 71 ? -0.252 4.847 12.397 1.00 80.81 71 GLU A C 1
ATOM 565 O O . GLU A 1 71 ? 0.831 4.555 11.881 1.00 80.81 71 GLU A O 1
ATOM 570 N N . THR A 1 72 ? -0.576 4.402 13.613 1.00 82.75 72 THR A N 1
ATOM 571 C CA . THR A 1 72 ? 0.329 3.569 14.418 1.00 82.75 72 THR A CA 1
ATOM 572 C C . THR A 1 72 ? 0.597 2.212 13.752 1.00 82.75 72 THR A C 1
ATOM 574 O O . THR A 1 72 ? 1.740 1.746 13.720 1.00 82.75 72 THR A O 1
ATOM 577 N N . LEU A 1 73 ? -0.437 1.575 13.192 1.00 83.69 73 LEU A N 1
ATOM 578 C CA . LEU A 1 73 ? -0.335 0.286 12.499 1.00 83.69 73 LEU A CA 1
ATOM 579 C C . LEU A 1 73 ? 0.556 0.385 11.256 1.00 83.69 73 LEU A C 1
ATOM 581 O O . LEU A 1 73 ? 1.480 -0.409 11.070 1.00 83.69 73 LEU A O 1
ATOM 585 N N . THR A 1 74 ? 0.290 1.372 10.412 1.00 73.69 74 THR A N 1
ATOM 586 C CA . THR A 1 74 ? 0.999 1.572 9.143 1.00 73.69 74 THR A CA 1
ATOM 587 C C . THR A 1 74 ? 2.449 2.001 9.354 1.00 73.69 74 THR A C 1
ATOM 589 O O . THR A 1 74 ? 3.318 1.560 8.610 1.00 73.69 74 THR A O 1
ATOM 592 N N . SER A 1 75 ? 2.756 2.740 10.425 1.00 75.62 75 SER A N 1
ATOM 593 C CA . SER A 1 75 ? 4.136 3.018 10.846 1.00 75.62 75 SER A CA 1
ATOM 594 C C . SER A 1 75 ? 4.894 1.744 11.256 1.00 75.62 75 SER A C 1
ATOM 596 O O . SER A 1 75 ? 6.049 1.542 10.875 1.00 75.62 75 SER A O 1
ATOM 598 N N . ALA A 1 76 ? 4.239 0.812 11.959 1.00 75.94 76 ALA A N 1
ATOM 599 C CA . ALA A 1 76 ? 4.844 -0.481 12.285 1.00 75.94 76 ALA A CA 1
ATOM 600 C C . ALA A 1 76 ? 5.094 -1.346 11.033 1.00 75.94 76 ALA A C 1
ATOM 602 O O . ALA A 1 76 ? 6.116 -2.035 10.949 1.00 75.94 76 ALA A O 1
ATOM 603 N N . LEU A 1 77 ? 4.195 -1.284 10.044 1.00 75.69 77 LEU A N 1
ATOM 604 C CA . LEU A 1 77 ? 4.409 -1.896 8.730 1.00 75.69 77 LEU A CA 1
ATOM 605 C C . LEU A 1 77 ? 5.574 -1.229 7.989 1.00 75.69 77 LEU A C 1
ATOM 607 O O . LEU A 1 77 ? 6.446 -1.939 7.496 1.00 75.69 77 LEU A O 1
ATOM 611 N N . ALA A 1 78 ? 5.659 0.102 7.994 1.00 67.62 78 ALA A N 1
ATOM 612 C CA . ALA A 1 78 ? 6.741 0.862 7.366 1.00 67.62 78 ALA A CA 1
ATOM 613 C C . ALA A 1 78 ? 8.124 0.339 7.791 1.00 67.62 78 ALA A C 1
ATOM 615 O O . ALA A 1 78 ? 8.962 0.001 6.952 1.00 67.62 78 ALA A O 1
ATOM 616 N N . VAL A 1 79 ? 8.312 0.165 9.106 1.00 67.88 79 VAL A N 1
ATOM 617 C CA . VAL A 1 79 ? 9.540 -0.374 9.712 1.00 67.88 79 VAL A CA 1
ATOM 618 C C . VAL A 1 79 ? 9.801 -1.821 9.291 1.00 67.88 79 VAL A C 1
ATOM 620 O O . VAL A 1 79 ? 10.940 -2.182 8.999 1.00 67.88 79 VAL A O 1
ATOM 623 N N . ARG A 1 80 ? 8.765 -2.669 9.251 1.00 68.12 80 ARG A N 1
ATOM 624 C CA . ARG A 1 80 ? 8.903 -4.090 8.895 1.00 68.12 80 ARG A CA 1
ATOM 625 C C . ARG A 1 80 ? 9.393 -4.296 7.461 1.0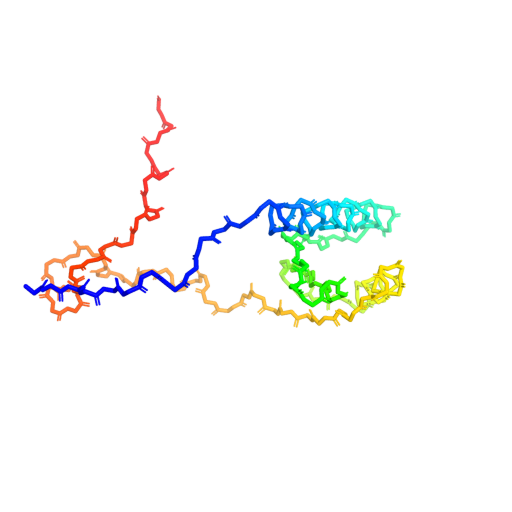0 68.12 80 ARG A C 1
ATOM 627 O O . ARG A 1 80 ? 10.102 -5.270 7.212 1.00 68.12 80 ARG A O 1
ATOM 634 N N . TYR A 1 81 ? 9.020 -3.407 6.550 1.00 65.50 81 TYR A N 1
ATOM 635 C CA . TYR A 1 81 ? 9.398 -3.487 5.141 1.00 65.50 81 TYR A CA 1
ATOM 636 C C . TYR A 1 81 ? 10.577 -2.567 4.773 1.00 65.50 81 TYR A C 1
ATOM 638 O O . TYR A 1 81 ? 10.878 -2.441 3.591 1.00 65.50 81 TYR A O 1
ATOM 646 N N . ASP A 1 82 ? 11.263 -1.974 5.767 1.00 56.69 82 ASP A N 1
ATOM 647 C CA . ASP A 1 82 ? 12.366 -1.006 5.586 1.00 56.69 82 ASP A CA 1
ATOM 648 C C . ASP A 1 82 ? 11.989 0.117 4.603 1.00 56.69 82 ASP A C 1
ATOM 650 O O . ASP A 1 82 ? 12.720 0.471 3.678 1.00 56.69 82 ASP A O 1
ATOM 654 N N . SER A 1 83 ? 10.767 0.622 4.788 1.00 54.84 83 SER A N 1
ATOM 655 C CA . SER A 1 83 ? 10.059 1.473 3.840 1.00 54.84 83 SER A CA 1
ATOM 656 C C . SER A 1 83 ? 9.619 2.790 4.460 1.00 54.84 83 SER A C 1
ATOM 658 O O . SER A 1 83 ? 9.212 2.837 5.620 1.00 54.84 83 SER A O 1
ATOM 660 N N . GLN A 1 84 ? 9.692 3.879 3.691 1.00 48.50 84 GLN A N 1
ATOM 661 C CA . GLN A 1 84 ? 9.076 5.150 4.076 1.00 48.50 84 GLN A CA 1
ATOM 662 C C . GLN A 1 84 ? 7.604 5.117 3.652 1.00 48.50 84 GLN A C 1
ATOM 664 O O . GLN A 1 84 ? 7.323 4.937 2.469 1.00 48.50 84 GLN A O 1
ATOM 669 N N . VAL A 1 85 ? 6.682 5.279 4.608 1.00 47.88 85 VAL A N 1
ATOM 670 C CA . VAL A 1 85 ? 5.236 5.357 4.348 1.00 47.88 85 VAL A CA 1
ATOM 671 C C . VAL A 1 85 ? 4.807 6.817 4.331 1.00 47.88 85 VAL A C 1
ATOM 673 O O . VAL A 1 85 ? 5.072 7.556 5.280 1.00 47.88 85 VAL A O 1
ATOM 676 N N . GLN A 1 86 ? 4.136 7.235 3.258 1.00 50.25 86 GLN A N 1
ATOM 677 C CA . GLN A 1 86 ? 3.404 8.499 3.223 1.00 50.25 86 GLN A CA 1
ATOM 678 C C . GLN A 1 86 ? 1.940 8.228 2.872 1.00 50.25 86 GLN A C 1
ATOM 680 O O . GLN A 1 86 ? 1.630 7.368 2.049 1.00 50.25 86 GLN A O 1
ATOM 685 N N . PHE A 1 87 ? 1.040 8.973 3.504 1.00 49.38 87 PHE A N 1
ATOM 686 C CA . PHE A 1 87 ? -0.397 8.838 3.298 1.00 49.38 87 PHE A CA 1
ATOM 687 C C . PHE A 1 87 ? -0.869 9.786 2.201 1.00 49.38 87 PHE A C 1
ATOM 689 O O . PHE A 1 87 ? -0.482 10.955 2.165 1.00 49.38 87 PHE A O 1
ATOM 696 N N . SER A 1 88 ? -1.758 9.301 1.339 1.00 50.56 88 SER A N 1
ATOM 697 C CA . SER A 1 88 ? -2.536 10.147 0.440 1.00 50.56 88 SER A CA 1
ATOM 698 C C . SER A 1 88 ? -4.015 9.949 0.750 1.00 50.56 88 SER A C 1
ATOM 700 O O . SER A 1 88 ? -4.538 8.845 0.618 1.00 50.56 88 SER A O 1
ATOM 702 N N . GLN A 1 89 ? -4.684 11.015 1.194 1.00 46.28 89 GLN A N 1
ATOM 703 C CA . GLN A 1 89 ? -6.140 11.040 1.291 1.00 46.28 89 GLN A CA 1
ATOM 704 C C . GLN A 1 89 ? -6.702 11.110 -0.128 1.00 46.28 89 GLN A C 1
ATOM 706 O O . GLN A 1 89 ? -6.606 12.146 -0.786 1.00 46.28 89 GLN A O 1
ATOM 711 N N . PHE A 1 90 ? -7.289 10.022 -0.618 1.00 44.53 90 PHE A N 1
ATOM 712 C CA . PHE A 1 90 ? -7.986 10.032 -1.900 1.00 44.53 90 PHE A CA 1
ATOM 713 C C . PHE A 1 90 ? -9.498 10.056 -1.673 1.00 44.53 90 PHE A C 1
ATOM 715 O O . PHE A 1 90 ? -10.153 9.028 -1.799 1.00 44.53 90 PHE A O 1
ATOM 722 N N . ALA A 1 91 ? -10.060 11.219 -1.323 1.00 47.62 91 ALA A N 1
ATOM 723 C CA . ALA A 1 91 ? -11.487 11.502 -1.522 1.00 47.62 91 ALA A CA 1
ATOM 724 C C . ALA A 1 91 ? -11.864 12.965 -1.215 1.00 47.62 91 ALA A C 1
ATOM 726 O O . ALA A 1 91 ? -12.291 13.276 -0.111 1.00 47.62 91 ALA A O 1
ATOM 727 N N . GLU A 1 92 ? -11.860 13.840 -2.226 1.00 47.09 92 GLU A N 1
ATOM 728 C CA . GLU A 1 92 ? -12.836 14.951 -2.259 1.00 47.09 92 GLU A CA 1
ATOM 729 C C . GLU A 1 92 ? -13.366 15.280 -3.672 1.00 47.09 92 GLU A C 1
ATOM 731 O O . GLU A 1 92 ? -13.913 16.351 -3.913 1.00 47.09 92 GLU A O 1
ATOM 736 N N . ALA A 1 93 ? -13.257 14.358 -4.640 1.00 46.69 93 ALA A N 1
ATOM 737 C CA . ALA A 1 93 ? -13.758 14.608 -6.001 1.00 46.69 93 ALA A CA 1
ATOM 738 C C . ALA A 1 93 ? -14.373 13.388 -6.710 1.00 46.69 93 ALA A C 1
ATOM 740 O O . ALA A 1 93 ? -14.376 13.327 -7.933 1.00 46.69 93 ALA A O 1
ATOM 741 N N . VAL A 1 94 ? -14.940 12.425 -5.975 1.00 47.75 94 VAL A N 1
ATOM 742 C CA . VAL A 1 94 ? -15.758 11.353 -6.594 1.00 47.75 94 VAL A CA 1
ATOM 743 C C . VAL A 1 94 ? -17.248 11.736 -6.663 1.00 47.75 94 VAL A C 1
ATOM 745 O O . VAL A 1 94 ? -18.021 11.116 -7.386 1.00 47.75 94 VAL A O 1
ATOM 748 N N . ILE A 1 95 ? -17.668 12.813 -5.985 1.00 46.97 95 ILE A N 1
ATOM 749 C CA . ILE A 1 95 ? -19.068 13.283 -6.008 1.00 46.97 95 ILE A CA 1
ATOM 750 C C . ILE A 1 95 ? -19.347 14.224 -7.195 1.00 46.97 95 ILE A C 1
ATOM 752 O O . ILE A 1 95 ? -20.490 14.356 -7.626 1.00 46.97 95 ILE A O 1
ATOM 756 N N . ALA A 1 96 ? -18.311 14.798 -7.809 1.00 46.41 96 ALA A N 1
ATOM 757 C CA . ALA A 1 96 ? -18.418 15.418 -9.124 1.00 46.41 96 ALA A CA 1
ATOM 758 C C . ALA A 1 96 ? -18.009 14.393 -10.185 1.00 46.41 96 ALA A C 1
ATOM 760 O O . ALA A 1 96 ? -16.964 14.504 -10.824 1.00 46.41 96 ALA A O 1
ATOM 761 N N . GLY A 1 97 ? -18.851 13.372 -10.370 1.00 52.25 97 GL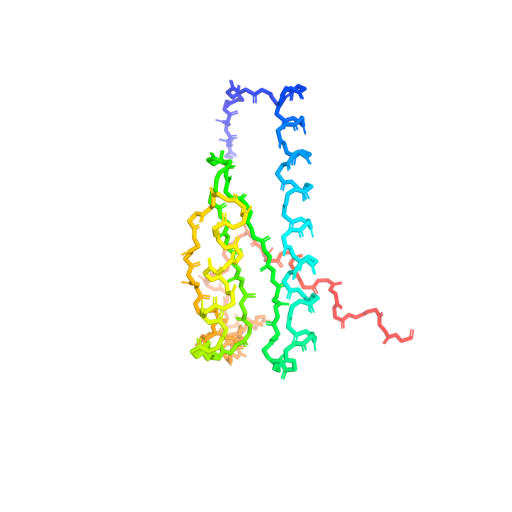Y A N 1
ATOM 762 C CA . GLY A 1 97 ? -18.848 12.636 -11.627 1.00 52.25 97 GLY A CA 1
ATOM 763 C C . GLY A 1 97 ? -18.886 13.620 -12.800 1.00 52.25 97 GLY A C 1
ATOM 764 O O . GLY A 1 97 ? -19.366 14.745 -12.650 1.00 52.25 97 GLY A O 1
ATOM 765 N N . CYS A 1 98 ? -18.337 13.185 -13.937 1.00 56.88 98 CYS A N 1
ATOM 766 C CA . CYS A 1 98 ? -18.503 13.772 -15.269 1.00 56.88 98 CYS A CA 1
ATOM 767 C C . CYS A 1 98 ? -19.757 14.664 -15.296 1.00 56.88 98 CYS A C 1
ATOM 769 O O . CYS A 1 98 ? -20.863 14.137 -15.175 1.00 56.88 98 CYS A O 1
ATOM 771 N N . GLY A 1 99 ? -19.570 15.993 -15.283 1.00 54.78 99 GLY A N 1
ATOM 772 C CA . GLY A 1 99 ? -20.646 16.959 -15.031 1.00 54.78 99 GLY A CA 1
ATOM 773 C C . GLY A 1 99 ? -21.872 16.722 -15.925 1.00 54.78 99 GLY A C 1
ATOM 774 O O . GLY A 1 99 ? -21.756 16.019 -16.928 1.00 54.78 99 GLY A O 1
ATOM 775 N N . PRO A 1 100 ? -23.037 17.311 -15.606 1.00 52.25 100 PRO A N 1
ATOM 776 C CA . PRO A 1 100 ? -24.356 16.920 -16.135 1.00 52.25 100 PRO A CA 1
ATOM 777 C C . PRO A 1 100 ? -24.521 16.910 -17.670 1.00 52.25 100 PRO A C 1
ATOM 779 O O . PRO A 1 100 ? -25.541 16.436 -18.160 1.00 52.25 100 PRO A O 1
ATOM 782 N N . ASP A 1 101 ? -23.526 17.374 -18.423 1.00 48.69 101 ASP A N 1
ATOM 783 C CA . ASP A 1 101 ? -23.520 17.483 -19.882 1.00 48.69 101 ASP A CA 1
ATOM 784 C C . ASP A 1 101 ? -22.472 16.600 -20.571 1.00 48.69 101 ASP A C 1
ATOM 786 O O . ASP A 1 101 ? -22.197 16.744 -21.765 1.00 48.69 101 ASP A O 1
ATOM 790 N N . CYS A 1 102 ? -21.859 15.665 -19.848 1.00 58.94 102 CYS A N 1
ATOM 791 C CA . CYS A 1 102 ? -20.906 14.767 -20.468 1.00 58.94 102 CYS A CA 1
ATOM 792 C C . CYS A 1 102 ? -21.633 13.755 -21.373 1.00 58.94 102 CYS A C 1
ATOM 794 O O . CYS A 1 102 ? -22.340 12.858 -20.922 1.00 58.94 102 CYS A O 1
ATOM 796 N N . GLY A 1 103 ? -21.5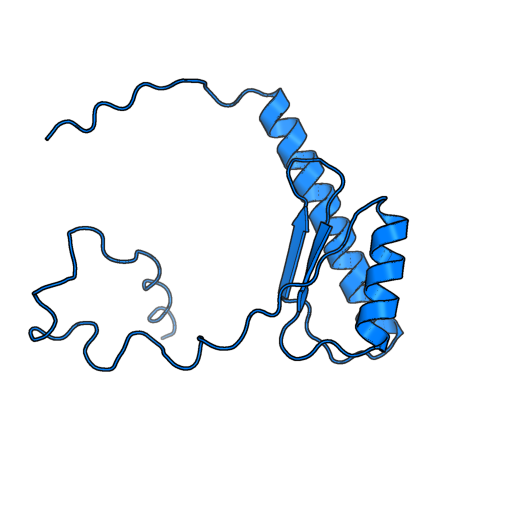11 13.971 -22.688 1.00 53.84 103 GLY A N 1
ATOM 797 C CA . GLY A 1 103 ? -22.207 13.205 -23.725 1.00 53.84 103 GLY A CA 1
ATOM 798 C C . GLY A 1 103 ? -23.386 13.919 -24.399 1.00 53.84 103 GLY A C 1
ATOM 799 O O . GLY A 1 103 ? -24.027 13.303 -25.249 1.00 53.84 103 GLY A O 1
ATOM 800 N N . THR A 1 104 ? -23.674 15.188 -24.080 1.00 58.19 104 THR A N 1
ATOM 801 C CA . THR A 1 104 ? -24.652 15.996 -24.830 1.00 58.19 104 THR A CA 1
ATOM 802 C C . THR A 1 104 ? -23.963 16.834 -25.911 1.00 58.19 104 THR A C 1
ATOM 804 O O . THR A 1 104 ? -22.805 17.235 -25.796 1.00 58.19 104 THR A O 1
ATOM 807 N N . GLU A 1 105 ? -24.683 17.118 -26.993 1.00 53.66 105 GLU A N 1
ATOM 808 C CA . GLU A 1 105 ? -24.210 17.923 -28.129 1.00 53.66 105 GLU A CA 1
ATOM 809 C C . GLU A 1 105 ? -23.835 19.374 -27.753 1.00 53.66 105 GLU A C 1
ATOM 811 O O . GLU A 1 105 ? -23.070 20.021 -28.465 1.00 53.66 105 GLU A O 1
ATOM 816 N N . SER A 1 106 ? -24.265 19.865 -26.584 1.00 52.34 106 SER A N 1
ATOM 817 C CA . SER A 1 106 ? -23.817 21.151 -26.028 1.00 52.34 106 SER A CA 1
ATOM 818 C C . SER A 1 106 ? -22.386 21.139 -25.473 1.00 52.34 106 SER A C 1
ATOM 820 O O . SER A 1 106 ? -21.819 22.211 -25.273 1.00 52.34 106 SER A O 1
ATOM 822 N N . ALA A 1 107 ? -21.766 19.971 -25.282 1.00 52.91 107 ALA A N 1
ATOM 823 C CA . ALA A 1 107 ? -20.356 19.838 -24.904 1.00 52.91 107 ALA A CA 1
ATOM 824 C C . ALA A 1 107 ? -19.416 19.655 -26.116 1.00 52.91 107 ALA A C 1
ATOM 826 O O . ALA A 1 107 ? -18.235 19.349 -25.945 1.00 52.91 107 ALA A O 1
ATOM 827 N N . ALA A 1 108 ? -19.905 19.876 -27.344 1.00 44.12 108 ALA A N 1
ATOM 828 C CA . ALA A 1 108 ? -19.182 19.661 -28.606 1.00 44.12 108 ALA A CA 1
ATOM 829 C C . ALA A 1 108 ? -18.045 20.669 -28.900 1.00 44.12 108 ALA A C 1
ATOM 831 O O . ALA A 1 108 ? -17.718 20.929 -30.056 1.00 44.12 108 ALA A O 1
ATOM 832 N N . GLY A 1 109 ? -17.440 21.254 -27.864 1.00 48.28 109 GLY A N 1
ATOM 833 C CA . GLY A 1 109 ? -16.370 22.244 -27.995 1.00 48.28 109 GLY A CA 1
ATOM 834 C C . GLY A 1 109 ? -15.077 21.919 -27.253 1.00 48.28 109 GLY A C 1
ATOM 835 O O . GLY A 1 109 ? -14.101 22.629 -27.467 1.00 48.28 109 GLY A O 1
ATOM 836 N N . ASN A 1 110 ? -15.035 20.895 -26.388 1.00 48.25 110 ASN A N 1
ATOM 837 C CA . ASN A 1 110 ? -13.819 20.632 -25.601 1.00 48.25 110 ASN A CA 1
ATOM 838 C C . ASN A 1 110 ? -13.496 19.150 -25.342 1.00 48.25 110 ASN A C 1
ATOM 840 O O . ASN A 1 110 ? -12.696 18.827 -24.468 1.00 48.25 110 ASN A O 1
ATOM 844 N N . CYS A 1 111 ? -14.081 18.242 -26.119 1.00 50.00 111 CYS A N 1
ATOM 845 C CA . CYS A 1 111 ? -13.672 16.843 -26.205 1.00 50.00 111 CYS A CA 1
ATOM 846 C C . CYS A 1 111 ? -12.849 16.644 -27.487 1.00 50.00 111 CYS A C 1
ATOM 848 O O . CYS A 1 111 ? -13.374 16.271 -28.532 1.00 50.00 111 CYS A O 1
ATOM 850 N N . GLY A 1 112 ? -11.549 16.946 -27.416 1.00 46.53 112 GLY A N 1
ATOM 851 C CA . GLY A 1 112 ? -10.601 16.548 -28.459 1.00 46.53 112 GLY A CA 1
ATOM 852 C C . GLY A 1 112 ? -10.530 15.022 -28.587 1.00 46.53 112 GLY A C 1
ATOM 853 O O . GLY A 1 112 ? -10.773 14.306 -27.615 1.00 46.53 112 GLY A O 1
ATOM 854 N N . GLU A 1 113 ? -10.235 14.538 -29.795 1.00 45.28 113 GLU A N 1
ATOM 855 C CA . GLU A 1 113 ? -10.133 13.120 -30.173 1.00 45.28 113 GLU A CA 1
ATOM 856 C C . GLU A 1 113 ? -9.289 12.301 -29.184 1.00 45.28 113 GLU A C 1
ATOM 858 O O . GLU A 1 113 ? -8.062 12.306 -29.221 1.00 45.28 113 GLU A O 1
ATOM 863 N N . GLY A 1 114 ? -9.964 11.594 -28.279 1.00 48.44 114 GLY A N 1
ATOM 864 C CA . GLY A 1 114 ? -9.317 10.789 -27.243 1.00 48.44 114 GLY A CA 1
ATOM 865 C C . GLY A 1 114 ? -10.267 10.478 -26.095 1.00 48.44 114 GLY A C 1
ATOM 866 O O . GLY A 1 114 ? -9.964 10.758 -24.940 1.00 48.44 114 GLY A O 1
ATOM 867 N N . GLY A 1 115 ? -11.460 9.970 -26.421 1.00 45.78 115 GLY A N 1
ATOM 868 C CA . GLY A 1 115 ? -12.475 9.598 -25.437 1.00 45.78 115 GLY A CA 1
ATOM 869 C C . GLY A 1 115 ? -11.951 8.571 -24.430 1.00 45.78 115 GLY A C 1
ATOM 870 O O . GLY A 1 115 ? -11.304 7.594 -24.801 1.00 45.78 115 GLY A O 1
ATOM 871 N N . CYS A 1 116 ? -12.255 8.812 -23.155 1.00 49.03 116 CYS A N 1
ATOM 872 C CA . CYS A 1 116 ? -11.864 7.990 -22.017 1.00 49.03 116 CYS A CA 1
ATOM 873 C C . CYS A 1 116 ? -12.353 6.541 -22.201 1.00 49.03 116 CYS A C 1
ATOM 875 O O . CYS A 1 116 ? -13.552 6.260 -22.193 1.00 49.03 116 CYS A O 1
ATOM 877 N N . SER A 1 117 ? -11.419 5.612 -22.380 1.00 46.78 117 SER A N 1
ATOM 878 C CA . SER A 1 117 ? -11.648 4.192 -22.668 1.00 46.78 117 SER A CA 1
ATOM 879 C C . SER A 1 117 ? -12.118 3.368 -21.458 1.00 46.78 117 SER A C 1
ATOM 881 O O . SER A 1 117 ? -12.165 2.142 -21.526 1.00 46.78 117 SER A O 1
ATOM 883 N N . THR A 1 118 ? -12.516 4.004 -20.354 1.00 46.22 118 THR A N 1
ATOM 884 C CA . THR A 1 118 ? -12.877 3.321 -19.099 1.00 46.22 118 THR A CA 1
ATOM 885 C C . THR A 1 118 ? -14.376 3.041 -18.917 1.00 46.22 118 THR A C 1
ATOM 887 O O . THR A 1 118 ? -14.762 2.420 -17.932 1.00 46.22 118 THR A O 1
ATOM 890 N N . CYS A 1 119 ? -15.247 3.393 -19.870 1.00 51.75 119 CYS A N 1
ATOM 891 C CA . CYS A 1 119 ? -16.707 3.255 -19.700 1.00 51.75 119 CYS A CA 1
ATOM 892 C C . CYS A 1 119 ? -17.350 1.959 -20.244 1.00 51.75 119 CYS A C 1
ATOM 894 O O . CYS A 1 119 ? -18.575 1.876 -20.337 1.00 51.75 119 CYS A O 1
ATOM 896 N N . ALA A 1 120 ? -16.581 0.915 -20.567 1.00 41.69 120 ALA A N 1
ATOM 897 C CA . ALA A 1 120 ? -17.135 -0.335 -21.111 1.00 41.69 120 ALA A CA 1
ATOM 898 C C . ALA A 1 120 ? -17.557 -1.390 -20.060 1.00 41.69 120 ALA A C 1
ATOM 900 O O . ALA A 1 120 ? -17.799 -2.535 -20.430 1.00 41.69 120 ALA A O 1
ATOM 901 N N . LEU A 1 121 ? -17.675 -1.046 -18.769 1.00 44.62 121 LEU A N 1
ATOM 902 C CA . LEU A 1 121 ? -18.037 -2.015 -17.714 1.00 44.62 121 LEU A CA 1
ATOM 903 C C . LEU A 1 121 ? -19.444 -1.851 -17.112 1.00 44.62 121 LEU A C 1
ATOM 905 O O . LEU A 1 121 ? -19.812 -2.601 -16.215 1.00 44.62 121 LEU A O 1
ATOM 909 N N . ALA A 1 122 ? -20.285 -0.950 -17.628 1.00 48.16 122 ALA A N 1
ATOM 910 C CA . ALA A 1 122 ? -21.609 -0.695 -17.039 1.00 48.16 122 ALA A CA 1
ATOM 911 C C . ALA A 1 122 ? -22.807 -1.379 -17.740 1.00 48.16 122 ALA A C 1
ATOM 913 O O . ALA A 1 122 ? -23.950 -1.064 -17.415 1.00 48.16 122 ALA A O 1
ATOM 914 N N . LYS A 1 123 ? -22.605 -2.302 -18.698 1.00 43.72 123 LYS A N 1
ATOM 915 C CA . LYS A 1 123 ? -23.725 -2.978 -19.402 1.00 43.72 123 LYS A CA 1
ATOM 916 C C . LYS A 1 123 ? -23.547 -4.477 -19.685 1.00 43.72 123 LYS A C 1
ATOM 918 O O . LYS A 1 123 ? -24.071 -4.980 -20.674 1.00 43.72 123 LYS A O 1
ATOM 923 N N . ALA A 1 124 ? -22.883 -5.212 -18.797 1.00 41.81 124 ALA A N 1
ATOM 924 C CA . ALA A 1 124 ? -22.867 -6.679 -18.840 1.00 41.81 124 ALA A CA 1
ATOM 925 C C . ALA A 1 124 ? -23.408 -7.297 -17.539 1.00 41.81 124 ALA A C 1
ATOM 927 O O . ALA A 1 124 ? -22.741 -8.099 -16.903 1.00 41.81 124 ALA A O 1
ATOM 928 N N . CYS A 1 125 ? -24.629 -6.914 -17.158 1.00 44.38 125 CYS A N 1
ATOM 929 C CA . CYS A 1 125 ? -25.489 -7.697 -16.271 1.00 44.38 125 CYS A CA 1
ATOM 930 C C . CYS A 1 125 ? -26.916 -7.619 -16.823 1.00 44.38 125 CYS A C 1
ATOM 932 O O . CYS A 1 125 ? -27.647 -6.677 -16.515 1.00 44.38 125 CYS A O 1
ATOM 934 N N . HIS A 1 126 ? -27.283 -8.581 -17.670 1.00 43.72 126 HIS A N 1
ATOM 935 C CA . HIS A 1 126 ? -28.668 -9.002 -17.850 1.00 43.72 126 HIS A CA 1
ATOM 936 C C . HIS A 1 126 ? -28.740 -10.462 -18.294 1.00 43.72 126 HIS A C 1
ATOM 938 O O . HIS A 1 126 ? -27.822 -10.890 -19.030 1.00 43.72 126 HIS A O 1
#